Protein AF-A0A968A5D2-F1 (afdb_monomer_lite)

Foldseek 3Di:
DPPVLVVVLVVVVVVCVVVVVVPVVDDDCDDFLSQQQQAPLDDDDVSVVVVLVVVCVVVVNPVVVVVLVVVPDDVQRDAQDDPVVVVVCVVVVHDDPPSNRGDDDRHGDSQQDNSGRVSDD

Sequence (121 aa):
MSADLCQKKELLKSFYCVYSDWVRRFSLACRKGCAACCTQSVTMTSLEGEIILDFIKVQGREEWLRAELAESIPEKSRPLITTNQFAEACLNQLDVDSNAFGCWDFTPCIFLKENICSIYE

pLDDT: mean 88.23, std 9.45, range [53.88, 97.38]

Secondary structure (DSSP, 8-state):
--HHHHHHHHHHHHHHHHHHHHHTTS--S--TT-GGG-BTT----HHHHHHHHHHHHHTT-HHHHHHHHHH---GGG--SS-HHHHHHHHHTTPPPPGGGG-PPP-SBPTTEETTEETT--

Radius of gyration: 16.66 Å; chains: 1; bounding box: 36×39×38 Å

Structure (mmCIF, N/CA/C/O backbone):
data_AF-A0A968A5D2-F1
#
_entry.id   AF-A0A968A5D2-F1
#
loop_
_atom_site.group_PDB
_atom_site.id
_atom_site.type_symbol
_atom_site.label_atom_id
_atom_site.label_alt_id
_atom_site.label_comp_id
_atom_site.label_asym_id
_atom_site.label_entity_id
_atom_site.label_seq_id
_atom_site.pdbx_PDB_ins_code
_atom_site.Cartn_x
_atom_site.Cartn_y
_atom_site.Cartn_z
_atom_site.occupancy
_atom_site.B_iso_or_equiv
_atom_site.auth_seq_id
_atom_site.auth_comp_id
_atom_site.auth_asym_id
_atom_site.auth_atom_id
_atom_site.pdbx_PDB_model_num
ATOM 1 N N . MET A 1 1 ? -10.434 20.607 0.313 1.00 53.88 1 MET A N 1
ATOM 2 C CA . MET A 1 1 ? -10.040 19.553 -0.648 1.00 53.88 1 MET A CA 1
ATOM 3 C C . MET A 1 1 ? -10.188 20.119 -2.046 1.00 53.88 1 MET A C 1
ATOM 5 O O . MET A 1 1 ? -11.268 20.606 -2.355 1.00 53.88 1 MET A O 1
ATOM 9 N N . SER A 1 2 ? -9.126 20.147 -2.855 1.00 59.62 2 SER A N 1
ATOM 10 C CA . SER A 1 2 ? -9.266 20.504 -4.272 1.00 59.62 2 SER A CA 1
ATOM 11 C C . SER A 1 2 ? -10.166 19.465 -4.950 1.00 59.62 2 SER A 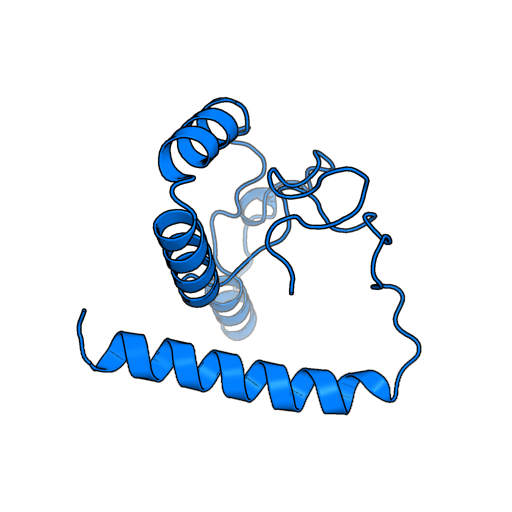C 1
ATOM 13 O O . SER A 1 2 ? -10.059 18.274 -4.655 1.00 59.62 2 SER A O 1
ATOM 15 N N . ALA A 1 3 ? -11.065 19.899 -5.837 1.00 68.25 3 ALA A N 1
ATOM 16 C CA . ALA A 1 3 ? -11.982 19.003 -6.554 1.00 68.25 3 ALA A CA 1
ATOM 17 C C . ALA A 1 3 ? -11.243 17.870 -7.305 1.00 68.25 3 ALA A C 1
ATOM 19 O O . ALA A 1 3 ? -11.762 16.764 -7.429 1.00 68.25 3 ALA A O 1
ATOM 20 N N . ASP A 1 4 ? -9.999 18.134 -7.711 1.00 87.62 4 ASP A N 1
ATOM 21 C CA . ASP A 1 4 ? -9.081 17.199 -8.366 1.00 87.62 4 ASP A CA 1
ATOM 22 C C . ASP A 1 4 ? -8.723 15.971 -7.503 1.00 87.62 4 ASP A C 1
ATOM 24 O O 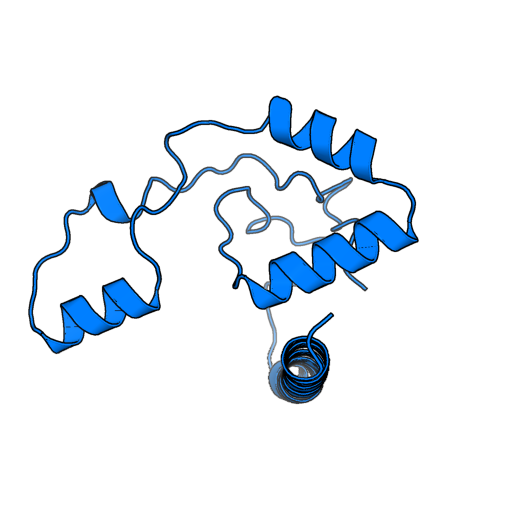. ASP A 1 4 ? -8.721 14.843 -7.993 1.00 87.62 4 ASP A O 1
ATOM 28 N N . LEU A 1 5 ? -8.474 16.140 -6.197 1.00 90.38 5 LEU A N 1
ATOM 29 C CA . LEU A 1 5 ? -8.060 15.014 -5.349 1.00 90.38 5 LEU A CA 1
ATOM 30 C C . LEU A 1 5 ? -9.210 14.028 -5.098 1.00 90.38 5 LEU A C 1
ATOM 32 O O . LEU A 1 5 ? -8.994 12.819 -5.129 1.00 90.38 5 LEU A O 1
ATOM 36 N N . CYS A 1 6 ? -10.434 14.526 -4.889 1.00 92.25 6 CYS A N 1
ATOM 37 C CA . CYS A 1 6 ? -11.611 13.663 -4.754 1.00 92.25 6 CYS A CA 1
ATOM 38 C C . CYS A 1 6 ? -11.833 12.831 -6.020 1.00 92.25 6 CYS A C 1
ATOM 40 O O . CYS A 1 6 ? -12.041 11.626 -5.930 1.00 92.25 6 CYS A O 1
ATOM 42 N N . GLN A 1 7 ? -11.727 13.456 -7.197 1.00 94.94 7 GLN A N 1
ATOM 43 C CA . GLN A 1 7 ? -11.857 12.756 -8.477 1.00 94.94 7 GLN A CA 1
ATOM 44 C C . GLN A 1 7 ? -10.791 11.667 -8.642 1.00 94.94 7 GLN A C 1
ATOM 46 O O . GLN A 1 7 ? -11.119 10.551 -9.039 1.00 94.94 7 GLN A O 1
ATOM 51 N N . LYS A 1 8 ? -9.535 11.952 -8.275 1.00 95.50 8 LYS A N 1
ATOM 52 C CA . LYS A 1 8 ? -8.454 10.954 -8.280 1.00 95.50 8 LYS A CA 1
ATOM 53 C C . LYS A 1 8 ? -8.763 9.767 -7.365 1.00 95.50 8 LYS A C 1
ATOM 55 O O . LYS A 1 8 ? -8.608 8.628 -7.801 1.00 95.50 8 LYS A O 1
ATOM 60 N N . LYS A 1 9 ? -9.237 10.010 -6.135 1.00 95.12 9 LYS A N 1
ATOM 61 C CA . LYS A 1 9 ? -9.613 8.941 -5.187 1.00 95.12 9 LYS A CA 1
ATOM 62 C C . LYS A 1 9 ? -10.725 8.051 -5.757 1.00 95.12 9 LYS A C 1
ATOM 64 O O . LYS A 1 9 ? -10.604 6.831 -5.713 1.00 95.12 9 LYS A O 1
ATOM 69 N N . GLU A 1 10 ? -11.766 8.641 -6.342 1.00 95.00 10 GLU A N 1
ATOM 70 C CA . GLU A 1 10 ? -12.871 7.885 -6.954 1.00 95.00 10 GLU A CA 1
ATOM 71 C C . GLU A 1 10 ? -12.442 7.094 -8.199 1.00 95.00 10 GLU A C 1
ATOM 73 O O . GLU A 1 10 ? -12.867 5.952 -8.401 1.00 95.00 10 GLU A O 1
ATOM 78 N N . LEU A 1 11 ? -11.539 7.654 -9.009 1.00 95.62 11 LEU A N 1
ATOM 79 C CA . LEU A 1 11 ? -10.957 6.938 -10.140 1.00 95.62 11 LEU A CA 1
ATOM 80 C C . LEU A 1 11 ? -10.130 5.729 -9.678 1.00 95.62 11 LEU A C 1
ATOM 82 O O . LEU A 1 11 ? -10.273 4.647 -10.245 1.00 95.62 11 LEU A O 1
ATOM 86 N N . LEU A 1 12 ? -9.309 5.885 -8.633 1.00 94.94 12 LEU A N 1
ATOM 87 C CA . LEU A 1 12 ? -8.524 4.781 -8.073 1.00 94.94 12 LEU A CA 1
ATOM 88 C C . LEU A 1 12 ? -9.425 3.662 -7.533 1.00 94.94 12 LEU A C 1
ATOM 90 O O . LEU A 1 12 ? -9.181 2.494 -7.825 1.00 94.94 12 LEU A O 1
ATOM 94 N N . LYS A 1 13 ? -10.504 4.005 -6.817 1.00 92.94 13 LYS A N 1
ATOM 95 C CA . LYS A 1 13 ? -11.502 3.017 -6.369 1.00 92.94 13 LYS A CA 1
ATOM 96 C C . LYS A 1 13 ? -12.104 2.255 -7.549 1.00 92.94 13 LYS A C 1
ATOM 98 O O . LYS A 1 13 ? -12.177 1.031 -7.518 1.00 92.94 13 LYS A O 1
ATOM 103 N N . SER A 1 14 ? -12.476 2.966 -8.614 1.00 95.44 14 SER A N 1
ATOM 104 C CA . SER A 1 14 ? -13.024 2.352 -9.830 1.00 95.44 14 SER A CA 1
ATOM 105 C C . SER A 1 14 ? -12.022 1.398 -10.490 1.00 95.44 14 SER A C 1
ATOM 107 O O . SER A 1 14 ? -12.392 0.299 -10.904 1.00 95.44 14 SER A O 1
ATOM 109 N N . PHE A 1 15 ? -10.743 1.781 -10.536 1.00 95.25 15 PHE A N 1
ATOM 110 C CA . PHE A 1 15 ? -9.665 0.921 -11.021 1.00 95.25 15 PHE A CA 1
ATOM 111 C C . PHE A 1 15 ? -9.523 -0.349 -10.171 1.00 95.25 15 PHE A C 1
ATOM 113 O O . PHE A 1 15 ? -9.437 -1.446 -10.724 1.00 95.25 15 PHE A O 1
ATOM 120 N N . TYR A 1 16 ? -9.569 -0.227 -8.842 1.00 93.12 16 TYR A N 1
ATOM 121 C CA . TYR A 1 16 ? -9.536 -1.379 -7.940 1.00 93.12 16 TYR A CA 1
ATOM 122 C C . TYR A 1 16 ? -10.737 -2.302 -8.092 1.00 93.12 16 TYR A C 1
ATOM 124 O O . TYR A 1 16 ? -10.535 -3.514 -8.088 1.00 93.12 16 TYR A O 1
ATOM 132 N N . CYS A 1 17 ? -11.945 -1.786 -8.328 1.00 94.31 17 CYS A N 1
ATOM 133 C CA . CYS A 1 17 ? -13.101 -2.631 -8.632 1.00 94.31 17 CYS A CA 1
ATOM 134 C C . CYS A 1 17 ? -12.848 -3.492 -9.881 1.00 94.31 17 CYS A C 1
ATOM 136 O O . CYS A 1 17 ? -12.916 -4.720 -9.801 1.00 94.31 17 CYS A O 1
ATOM 138 N N . VAL A 1 18 ? -12.454 -2.864 -10.997 1.00 96.56 18 VAL A N 1
ATOM 139 C CA . VAL A 1 18 ? -12.161 -3.559 -12.265 1.00 96.56 18 VAL A CA 1
ATOM 140 C C . VAL A 1 18 ? -11.028 -4.575 -12.100 1.00 96.56 18 VAL A C 1
ATOM 142 O O . VAL A 1 18 ? -11.136 -5.713 -12.563 1.00 96.56 18 VAL A O 1
ATOM 145 N N . TYR A 1 19 ? -9.947 -4.190 -11.419 1.00 94.62 19 TYR A N 1
ATOM 146 C CA . TYR A 1 19 ? -8.822 -5.084 -11.164 1.00 94.62 19 TYR A CA 1
ATOM 147 C C . TYR A 1 19 ? -9.225 -6.269 -10.278 1.00 94.62 19 TYR A C 1
ATOM 149 O O . TYR A 1 19 ? -8.838 -7.402 -10.563 1.00 94.62 19 TYR A O 1
ATOM 157 N N . SER A 1 20 ? -10.039 -6.039 -9.243 1.00 91.06 20 SER A N 1
ATOM 158 C CA . SER A 1 20 ? -10.511 -7.098 -8.348 1.00 91.06 20 SER A CA 1
ATOM 159 C C . SER A 1 20 ? -11.353 -8.140 -9.090 1.00 91.06 20 SER A C 1
ATOM 161 O O . SER A 1 20 ? -11.174 -9.339 -8.876 1.00 91.06 20 SER A O 1
ATOM 163 N N . ASP A 1 21 ? -12.210 -7.711 -10.018 1.00 94.62 21 ASP A N 1
ATOM 164 C CA . ASP A 1 21 ? -13.027 -8.615 -10.828 1.00 94.62 21 ASP A CA 1
ATOM 165 C C . ASP A 1 21 ? -12.170 -9.421 -11.802 1.00 94.62 21 ASP A C 1
ATOM 167 O O . ASP A 1 21 ? -12.354 -10.630 -11.966 1.00 94.62 21 ASP A O 1
ATOM 171 N N . TRP A 1 22 ? -11.184 -8.768 -12.417 1.00 96.00 22 TRP A N 1
ATOM 172 C CA . TRP A 1 22 ? -10.249 -9.430 -13.314 1.00 96.00 22 TRP A CA 1
ATOM 173 C C . TRP A 1 22 ? -9.397 -10.477 -12.586 1.00 96.00 22 TRP A C 1
ATOM 175 O O . TRP A 1 22 ? -9.249 -11.603 -13.072 1.00 96.00 22 TRP A O 1
ATOM 185 N N . VAL A 1 23 ? -8.875 -10.141 -11.402 1.00 94.19 23 VAL A N 1
ATOM 186 C CA . VAL A 1 23 ? -7.927 -10.995 -10.681 1.00 94.19 23 VAL A CA 1
ATOM 187 C C . VAL A 1 23 ? -8.586 -12.231 -10.051 1.00 94.19 23 VAL A C 1
ATOM 189 O O . VAL A 1 23 ? -7.926 -13.254 -9.878 1.00 94.19 23 VAL A O 1
ATOM 192 N N . ARG A 1 24 ? -9.904 -12.192 -9.785 1.00 92.06 24 ARG A N 1
ATOM 193 C CA . ARG A 1 24 ? -10.697 -13.339 -9.280 1.00 92.06 24 ARG A CA 1
ATOM 194 C C . ARG A 1 24 ? -10.628 -14.583 -10.169 1.00 92.06 24 ARG A C 1
ATOM 196 O O . ARG A 1 24 ? -10.959 -15.675 -9.720 1.00 92.06 24 ARG A O 1
ATOM 203 N N . ARG A 1 25 ? -10.205 -14.433 -11.425 1.00 95.38 25 ARG A N 1
ATOM 204 C CA . ARG A 1 25 ? -10.027 -15.534 -12.383 1.00 95.38 25 ARG A CA 1
ATOM 205 C C . ARG A 1 25 ? -8.785 -16.386 -12.101 1.00 95.38 25 ARG A C 1
ATOM 207 O O . ARG A 1 25 ? -8.631 -17.435 -12.721 1.00 95.38 25 ARG A O 1
ATOM 214 N N . PHE A 1 26 ? -7.908 -15.945 -11.199 1.00 94.56 26 PHE A N 1
ATOM 215 C CA . PHE A 1 26 ? -6.645 -16.602 -10.876 1.00 94.56 26 PHE A CA 1
ATOM 216 C C . PHE A 1 26 ? -6.628 -17.114 -9.431 1.00 94.56 26 PHE A C 1
ATOM 218 O O . PHE A 1 26 ? -7.212 -16.521 -8.526 1.00 94.56 26 PHE A O 1
ATOM 225 N N . SER A 1 27 ? -5.898 -18.204 -9.194 1.00 92.75 27 SER A N 1
ATOM 226 C CA . SER A 1 27 ? -5.627 -18.722 -7.851 1.00 92.75 27 SER A CA 1
ATOM 227 C C . SER A 1 27 ? -4.490 -17.930 -7.194 1.00 92.75 27 SER A C 1
ATOM 229 O O . SER A 1 27 ? -3.314 -18.259 -7.367 1.00 92.75 27 SER A O 1
ATOM 231 N N . LEU A 1 28 ? -4.828 -16.866 -6.466 1.00 90.50 28 LEU A N 1
ATOM 232 C CA . LEU A 1 28 ? -3.842 -16.004 -5.813 1.00 90.50 28 LEU A CA 1
ATOM 233 C C . LEU A 1 28 ? -3.330 -16.582 -4.490 1.00 90.50 28 LEU A C 1
ATOM 235 O O . LEU A 1 28 ? -4.081 -17.160 -3.704 1.00 90.50 28 LEU A O 1
ATOM 239 N N . ALA A 1 29 ? -2.045 -16.348 -4.206 1.00 90.25 29 ALA A N 1
ATOM 240 C CA . ALA A 1 29 ? -1.476 -16.607 -2.886 1.00 90.25 29 ALA A CA 1
ATOM 241 C C . ALA A 1 29 ? -2.076 -15.664 -1.829 1.00 90.25 29 ALA A C 1
ATOM 243 O O . ALA A 1 29 ? -2.472 -16.122 -0.754 1.00 90.25 29 ALA A O 1
ATOM 244 N N . CYS A 1 30 ? -2.188 -14.372 -2.167 1.00 87.75 30 CYS A N 1
ATOM 245 C CA . CYS A 1 30 ? -2.794 -13.356 -1.315 1.00 87.75 30 CYS A CA 1
ATOM 246 C C . CYS A 1 30 ? -4.293 -13.629 -1.144 1.00 87.75 30 CYS A C 1
ATOM 248 O O . CYS A 1 30 ? -5.060 -13.666 -2.104 1.00 87.75 30 CYS A O 1
ATOM 250 N N . ARG A 1 31 ? -4.686 -13.838 0.107 1.00 87.38 31 ARG A N 1
ATOM 251 C CA . ARG A 1 31 ? -6.056 -14.054 0.573 1.00 87.38 31 ARG A CA 1
ATOM 252 C C . ARG A 1 31 ? -6.128 -13.579 2.014 1.00 87.38 31 ARG A C 1
ATOM 254 O O . ARG A 1 31 ? -5.093 -13.472 2.673 1.00 87.38 31 ARG A O 1
ATOM 261 N N . LYS A 1 32 ? -7.332 -13.344 2.531 1.00 89.06 32 LYS A N 1
ATOM 262 C CA . LYS A 1 32 ? -7.521 -12.988 3.943 1.00 89.06 32 LYS A CA 1
ATOM 263 C C . LYS A 1 32 ? -6.764 -13.974 4.850 1.00 89.06 32 LYS A C 1
ATOM 265 O O . LYS A 1 32 ? -6.921 -15.185 4.702 1.00 89.06 32 LYS A O 1
ATOM 270 N N . GLY A 1 33 ? -5.912 -13.460 5.738 1.00 90.00 33 GLY A N 1
ATOM 271 C CA . GLY A 1 33 ? -5.059 -14.266 6.622 1.00 90.00 33 GLY A CA 1
ATOM 272 C C . GLY A 1 33 ? -3.681 -14.651 6.058 1.00 90.00 33 GLY A C 1
ATOM 273 O O . GLY A 1 33 ? -2.823 -15.096 6.817 1.00 90.00 33 GLY A O 1
ATOM 274 N N . CYS A 1 34 ? -3.419 -14.482 4.756 1.00 90.12 34 CYS A N 1
ATOM 275 C CA . CYS A 1 34 ? -2.093 -14.688 4.163 1.00 90.12 34 CYS A CA 1
ATOM 276 C C . CYS A 1 34 ? -1.213 -13.457 4.437 1.00 90.12 34 CYS A C 1
ATOM 278 O O . CYS A 1 34 ? -1.049 -12.589 3.592 1.00 90.12 34 CYS A O 1
ATOM 280 N N . ALA A 1 35 ? -0.672 -13.352 5.647 1.00 91.88 35 ALA A N 1
ATOM 281 C CA . ALA A 1 35 ? 0.084 -12.181 6.094 1.00 91.88 35 ALA A CA 1
ATOM 282 C C . ALA A 1 35 ? 1.561 -12.153 5.647 1.00 91.88 35 ALA A C 1
ATOM 284 O O . ALA A 1 35 ? 2.310 -11.276 6.065 1.00 91.88 35 ALA A O 1
ATOM 285 N N . ALA A 1 36 ? 1.995 -13.095 4.802 1.00 90.00 36 ALA A N 1
ATOM 286 C CA . ALA A 1 36 ? 3.409 -13.290 4.469 1.00 90.00 36 ALA A CA 1
ATOM 287 C C . ALA A 1 36 ? 4.072 -12.056 3.828 1.00 90.00 36 ALA A C 1
ATOM 289 O O . ALA A 1 36 ? 5.254 -11.818 4.049 1.00 90.00 36 ALA A O 1
ATOM 290 N N . CYS A 1 37 ? 3.317 -11.271 3.053 1.00 89.69 37 CYS A N 1
ATOM 291 C CA . CYS A 1 37 ? 3.810 -10.043 2.430 1.00 89.69 37 CYS A CA 1
ATOM 292 C C . CYS A 1 37 ? 3.395 -8.764 3.171 1.00 89.69 37 CYS A C 1
ATOM 294 O O . CYS A 1 37 ? 3.803 -7.689 2.755 1.00 89.69 37 CYS A O 1
ATOM 296 N N . CYS A 1 38 ? 2.585 -8.837 4.234 1.00 91.06 38 CYS A N 1
ATOM 297 C CA . CYS A 1 38 ? 2.027 -7.670 4.931 1.00 91.06 38 CYS A CA 1
ATOM 298 C C . CYS A 1 38 ? 3.020 -7.079 5.946 1.00 91.06 38 CYS A C 1
ATOM 300 O O . CYS A 1 38 ? 2.776 -7.082 7.155 1.00 91.06 38 CYS A O 1
ATOM 302 N N . THR A 1 39 ? 4.143 -6.574 5.444 1.00 90.62 39 THR A N 1
ATOM 303 C CA . THR A 1 39 ? 5.232 -6.002 6.245 1.00 90.62 39 THR A CA 1
ATOM 304 C C . THR A 1 39 ? 5.290 -4.481 6.099 1.00 90.62 39 THR A C 1
ATOM 306 O O . THR A 1 39 ? 4.530 -3.883 5.336 1.00 90.62 39 THR A O 1
ATOM 309 N N . GLN A 1 40 ? 6.195 -3.832 6.827 1.00 87.38 40 GLN A N 1
ATOM 310 C CA . GLN A 1 40 ? 6.445 -2.391 6.703 1.00 87.38 40 GLN A CA 1
ATOM 311 C C . GLN A 1 40 ? 7.183 -1.998 5.410 1.00 87.38 40 GLN A C 1
ATOM 313 O O . GLN A 1 40 ? 7.332 -0.811 5.138 1.00 87.38 40 GLN A O 1
ATOM 318 N N . SER A 1 41 ? 7.603 -2.969 4.591 1.00 86.69 41 SER A N 1
ATOM 319 C CA . SER A 1 41 ? 8.243 -2.730 3.289 1.00 86.69 41 SER A CA 1
ATOM 320 C C . SER A 1 41 ? 7.279 -2.715 2.105 1.00 86.69 41 SER A C 1
ATOM 322 O O . SER A 1 41 ? 7.707 -2.471 0.978 1.00 86.69 41 SER A O 1
ATOM 324 N N . VAL A 1 42 ? 5.983 -2.954 2.329 1.00 86.31 42 VAL A N 1
ATOM 325 C CA . VAL A 1 42 ? 4.981 -2.811 1.266 1.00 86.31 42 VAL A CA 1
ATOM 326 C C . VAL A 1 42 ? 4.859 -1.339 0.889 1.00 86.31 42 VAL A C 1
ATOM 328 O O . VAL A 1 42 ? 4.542 -0.491 1.723 1.00 86.31 42 VAL A O 1
ATOM 331 N N . THR A 1 43 ? 5.106 -1.034 -0.381 1.00 85.69 43 THR A N 1
ATOM 332 C CA . THR A 1 43 ? 4.972 0.317 -0.919 1.00 85.69 43 THR A CA 1
ATOM 333 C C . THR A 1 43 ? 3.513 0.625 -1.241 1.00 85.69 43 THR A C 1
ATOM 335 O O . THR A 1 43 ? 2.732 -0.252 -1.605 1.00 85.69 43 THR A O 1
ATOM 338 N N . MET A 1 44 ? 3.151 1.899 -1.117 1.00 88.62 44 MET A N 1
ATOM 339 C CA . MET A 1 44 ? 1.857 2.424 -1.542 1.00 88.62 44 MET A CA 1
ATOM 340 C C . MET A 1 44 ? 2.065 3.741 -2.285 1.00 88.62 44 MET A C 1
ATOM 342 O O . MET A 1 44 ? 3.050 4.453 -2.072 1.00 88.62 44 MET A O 1
ATOM 346 N N . THR A 1 45 ? 1.118 4.090 -3.140 1.00 88.75 45 THR A N 1
ATOM 347 C CA . THR A 1 45 ? 1.035 5.414 -3.748 1.00 88.75 45 THR A CA 1
ATOM 348 C C . THR A 1 45 ? 0.562 6.448 -2.726 1.00 88.75 45 THR A C 1
ATOM 350 O O . THR A 1 45 ? -0.147 6.139 -1.767 1.00 88.75 45 THR A O 1
ATOM 353 N N . SER A 1 46 ? 0.882 7.723 -2.957 1.00 89.75 46 SER A N 1
ATOM 354 C CA . SER A 1 46 ? 0.375 8.810 -2.107 1.00 89.75 46 SER A CA 1
ATOM 355 C C . SER A 1 46 ? -1.157 8.872 -2.090 1.00 89.75 46 SER A C 1
ATOM 357 O O . SER A 1 46 ? -1.743 9.253 -1.083 1.00 89.75 46 SER A O 1
ATOM 359 N N . LEU A 1 47 ? -1.817 8.470 -3.182 1.00 93.44 47 LEU A N 1
ATOM 360 C CA . LEU A 1 47 ? -3.275 8.473 -3.281 1.00 93.44 47 LEU A CA 1
ATOM 361 C C . LEU A 1 47 ? -3.923 7.398 -2.396 1.00 93.44 47 LEU A C 1
ATOM 363 O O . LEU A 1 47 ? -4.949 7.666 -1.777 1.00 93.44 47 LEU A O 1
ATOM 367 N N . GLU A 1 48 ? -3.312 6.216 -2.292 1.00 92.94 48 GLU A N 1
ATOM 368 C CA . GLU A 1 48 ? -3.726 5.189 -1.328 1.00 92.94 48 GLU A CA 1
ATOM 369 C C . GLU A 1 48 ? -3.524 5.666 0.109 1.00 92.94 48 GLU A C 1
ATOM 371 O O . GLU A 1 48 ? -4.436 5.543 0.923 1.00 92.94 48 GLU A O 1
ATOM 376 N N . GLY A 1 49 ? -2.379 6.288 0.407 1.00 92.94 49 GLY A N 1
ATOM 377 C CA . GLY A 1 49 ? -2.114 6.861 1.730 1.00 92.94 49 GLY A CA 1
ATOM 378 C C . GLY A 1 49 ? -3.160 7.901 2.145 1.00 92.94 49 GLY A C 1
ATOM 379 O O . GLY A 1 49 ? -3.627 7.900 3.280 1.00 92.94 49 GLY A O 1
ATOM 380 N N . GLU A 1 50 ? -3.601 8.738 1.208 1.00 94.81 50 GLU A N 1
ATOM 381 C CA . GLU A 1 50 ? -4.680 9.705 1.418 1.00 94.81 50 GLU A CA 1
ATOM 382 C C . GLU A 1 50 ? -6.050 9.050 1.681 1.00 94.81 50 GLU A C 1
ATOM 384 O O . GLU A 1 50 ? -6.860 9.598 2.427 1.00 94.81 50 GLU A O 1
ATOM 389 N N . ILE A 1 51 ? -6.333 7.888 1.085 1.00 94.75 51 ILE A N 1
ATOM 390 C CA . ILE A 1 51 ? -7.557 7.114 1.363 1.00 94.75 51 ILE A CA 1
ATOM 391 C C . ILE A 1 51 ? -7.483 6.487 2.760 1.00 94.75 51 ILE A C 1
ATOM 393 O O . ILE A 1 51 ? -8.444 6.575 3.523 1.00 94.75 51 ILE A O 1
ATOM 397 N N . ILE A 1 52 ? -6.333 5.910 3.120 1.00 94.25 52 ILE A N 1
ATOM 398 C CA . ILE A 1 52 ? -6.094 5.350 4.457 1.00 94.25 52 ILE A CA 1
ATOM 399 C C . ILE A 1 52 ? -6.233 6.446 5.518 1.00 94.25 52 ILE A C 1
ATOM 401 O O . ILE A 1 52 ? -6.889 6.243 6.536 1.00 94.25 52 ILE A O 1
ATOM 405 N N . LEU A 1 53 ? -5.667 7.630 5.277 1.00 94.50 53 LEU A N 1
ATOM 406 C CA . LEU A 1 53 ? -5.757 8.751 6.208 1.00 94.50 53 LEU A CA 1
ATOM 407 C C . LEU A 1 53 ? -7.200 9.247 6.385 1.00 94.50 53 LEU A C 1
ATOM 409 O O . LEU A 1 53 ? -7.599 9.538 7.513 1.00 94.50 53 LEU A O 1
ATOM 413 N N . ASP A 1 54 ? -7.987 9.328 5.307 1.00 94.44 54 ASP A N 1
ATOM 414 C CA . ASP A 1 54 ? -9.414 9.661 5.396 1.00 94.44 54 ASP A CA 1
ATOM 415 C C . ASP A 1 54 ? -10.170 8.630 6.242 1.00 94.44 54 ASP A C 1
ATOM 417 O O . ASP A 1 54 ? -10.925 9.010 7.136 1.00 94.44 54 ASP A O 1
ATOM 421 N N . PHE A 1 55 ? -9.921 7.335 6.018 1.00 94.25 55 PHE A N 1
ATOM 422 C CA . PHE A 1 55 ? -10.500 6.264 6.830 1.00 94.25 55 PHE A CA 1
ATOM 423 C C . PHE A 1 55 ? -10.140 6.427 8.313 1.00 94.25 55 PHE A C 1
ATOM 425 O O . PHE A 1 55 ? -11.019 6.398 9.170 1.00 94.25 55 PHE A O 1
ATOM 432 N N . ILE A 1 56 ? -8.864 6.663 8.629 1.00 95.56 56 ILE A N 1
ATOM 433 C CA . ILE A 1 56 ? -8.393 6.832 10.010 1.00 95.56 56 ILE A CA 1
ATOM 434 C C . ILE A 1 56 ? -9.066 8.020 10.703 1.00 95.56 56 ILE A C 1
ATOM 436 O O . ILE A 1 56 ? -9.485 7.878 11.853 1.00 95.56 56 ILE A O 1
ATOM 440 N N . LYS A 1 57 ? -9.228 9.150 10.002 1.00 95.94 57 LYS A N 1
ATOM 441 C CA . LYS A 1 57 ? -9.945 10.330 10.515 1.00 95.94 57 LYS A CA 1
ATOM 442 C C . LYS A 1 57 ? -11.418 10.038 10.777 1.00 95.94 57 LYS A C 1
ATOM 444 O O . LYS A 1 57 ? -11.941 10.387 11.829 1.00 95.94 57 LYS A O 1
ATOM 449 N N . VAL A 1 58 ? -12.093 9.363 9.844 1.00 95.50 58 VAL A N 1
ATOM 450 C CA . VAL A 1 58 ? -13.504 8.969 10.010 1.00 95.50 58 VAL A CA 1
ATOM 451 C C . VAL A 1 58 ? -13.684 8.039 11.215 1.00 95.50 58 VAL A C 1
ATOM 453 O O . VAL A 1 58 ? -14.693 8.126 11.909 1.00 95.50 58 VAL A O 1
ATOM 456 N N . GLN A 1 59 ? -12.702 7.179 11.493 1.00 94.75 59 GLN A N 1
ATOM 457 C CA . GLN A 1 59 ? -12.716 6.266 12.638 1.00 94.75 59 GLN A CA 1
ATOM 458 C C . GLN A 1 59 ? -12.231 6.899 13.957 1.00 94.75 59 GLN A C 1
ATOM 460 O O . GLN A 1 59 ? -12.271 6.222 14.985 1.00 94.75 59 GLN A O 1
ATOM 465 N N . GLY A 1 60 ? -11.751 8.150 13.953 1.00 95.94 60 GLY A N 1
ATOM 466 C CA . GLY A 1 60 ? -11.199 8.816 15.139 1.00 95.94 60 GLY A CA 1
ATOM 467 C C . GLY A 1 60 ? -9.934 8.145 15.695 1.00 95.94 60 GLY A C 1
ATOM 468 O O . GLY A 1 60 ? -9.750 8.079 16.911 1.00 95.94 60 GLY A O 1
ATOM 469 N N . ARG A 1 61 ? -9.100 7.555 14.825 1.00 95.44 61 ARG A N 1
ATOM 470 C CA . ARG A 1 61 ? -7.912 6.758 15.202 1.00 95.44 61 ARG A CA 1
ATOM 471 C C . ARG A 1 61 ? -6.584 7.484 14.966 1.00 95.44 61 ARG A C 1
ATOM 473 O O . ARG A 1 61 ? -5.539 6.839 14.900 1.00 95.44 61 ARG A O 1
ATOM 480 N N . GLU A 1 62 ? -6.592 8.805 14.825 1.00 95.88 62 GLU A N 1
ATOM 481 C CA . GLU A 1 62 ? -5.396 9.592 14.505 1.00 95.88 62 GLU A CA 1
ATOM 482 C C . GLU A 1 62 ? -4.304 9.464 15.571 1.00 95.88 62 GLU A C 1
ATOM 484 O O . GLU A 1 62 ? -3.130 9.327 15.230 1.00 95.88 62 GLU A O 1
ATOM 489 N N . GLU A 1 63 ? -4.682 9.475 16.851 1.00 95.81 63 GLU A N 1
ATOM 490 C CA . GLU A 1 63 ? -3.715 9.366 17.948 1.00 95.81 63 GLU A CA 1
ATOM 491 C C . GLU A 1 63 ? -3.111 7.961 18.038 1.00 95.81 63 GLU A C 1
ATOM 493 O O . GLU A 1 63 ? -1.908 7.811 18.236 1.00 95.81 63 GLU A O 1
ATOM 498 N N . TRP A 1 64 ? -3.920 6.927 17.789 1.00 93.44 64 TRP A N 1
ATOM 499 C CA . TRP A 1 64 ? -3.422 5.556 17.675 1.00 93.44 64 TRP A CA 1
ATOM 500 C C . TRP A 1 64 ? -2.412 5.425 16.528 1.00 93.44 64 TRP A C 1
ATOM 502 O O . TRP A 1 64 ? -1.327 4.884 16.725 1.00 93.44 64 TRP A O 1
ATOM 512 N N . LEU A 1 65 ? -2.726 5.977 15.349 1.00 92.94 65 LEU A N 1
ATOM 513 C CA . LEU A 1 65 ? -1.810 5.951 14.209 1.00 92.94 65 LEU A CA 1
ATOM 514 C C . LEU A 1 65 ? -0.503 6.693 14.526 1.00 92.94 65 LEU A C 1
ATOM 516 O O . LEU A 1 65 ? 0.571 6.224 14.161 1.00 92.94 65 LEU A O 1
ATOM 520 N N . ARG A 1 66 ? -0.581 7.840 15.215 1.00 92.62 66 ARG A N 1
ATOM 521 C CA . ARG A 1 66 ? 0.600 8.598 15.648 1.00 92.62 66 ARG A CA 1
ATOM 522 C C . ARG A 1 66 ? 1.495 7.768 16.567 1.00 92.62 66 ARG A C 1
ATOM 524 O O . ARG A 1 66 ? 2.708 7.788 16.373 1.00 92.62 66 ARG A O 1
ATOM 531 N N . ALA A 1 67 ? 0.910 7.061 17.532 1.00 91.88 67 ALA A N 1
ATOM 532 C CA . ALA A 1 67 ? 1.647 6.205 18.455 1.00 91.88 67 ALA A CA 1
ATOM 533 C C . ALA A 1 67 ? 2.344 5.044 17.725 1.00 91.88 67 ALA A C 1
ATOM 535 O O . ALA A 1 67 ? 3.554 4.888 17.857 1.00 91.88 67 ALA A O 1
ATOM 536 N N . GLU A 1 68 ? 1.621 4.303 16.879 1.00 88.75 68 GLU A N 1
ATOM 537 C CA . GLU A 1 68 ? 2.193 3.183 16.111 1.00 88.75 68 GLU A CA 1
ATOM 538 C C . GLU A 1 68 ? 3.333 3.657 15.192 1.00 88.75 68 GLU A C 1
ATOM 540 O O . GLU A 1 68 ? 4.387 3.029 15.132 1.00 88.75 68 GLU A O 1
ATOM 545 N N . LEU A 1 69 ? 3.169 4.810 14.529 1.00 86.81 69 LEU A N 1
ATOM 546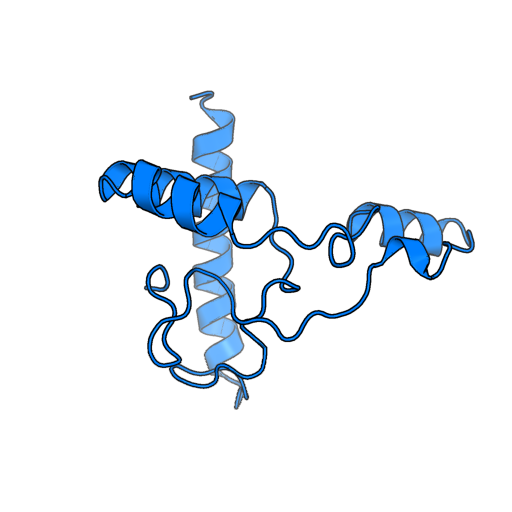 C CA . LEU A 1 69 ? 4.212 5.388 13.677 1.00 86.81 69 LEU A CA 1
ATOM 547 C C . LEU A 1 69 ? 5.435 5.880 14.456 1.00 86.81 69 LEU A C 1
ATOM 549 O O . LEU A 1 69 ? 6.515 5.929 13.881 1.00 86.81 69 LEU A O 1
ATOM 553 N N . ALA A 1 70 ? 5.303 6.276 15.722 1.00 85.69 70 ALA A N 1
ATOM 554 C CA . ALA A 1 70 ? 6.454 6.683 16.528 1.00 85.69 70 ALA A CA 1
ATOM 555 C C . ALA A 1 70 ? 7.342 5.483 16.901 1.00 85.69 70 ALA A C 1
ATOM 557 O O . ALA A 1 70 ? 8.559 5.625 17.005 1.00 85.69 70 ALA A O 1
ATOM 558 N N . GLU A 1 71 ? 6.742 4.302 17.060 1.00 77.38 71 GLU A N 1
ATOM 559 C CA . GLU A 1 71 ? 7.439 3.060 17.407 1.00 77.38 71 GLU A CA 1
ATOM 560 C C . GLU A 1 71 ? 8.001 2.325 16.175 1.00 77.38 71 GLU A C 1
ATOM 562 O O . GLU A 1 71 ? 8.944 1.544 16.291 1.00 77.38 71 GLU A O 1
ATOM 567 N N . SER A 1 72 ? 7.456 2.587 14.981 1.00 68.44 72 SER A N 1
ATOM 568 C CA . SER A 1 72 ? 7.681 1.779 13.777 1.00 68.44 72 SER A CA 1
ATOM 569 C C . SER A 1 72 ? 8.682 2.348 12.760 1.00 68.44 72 SER A C 1
ATOM 571 O O . SER A 1 72 ? 8.604 1.981 11.590 1.00 68.44 72 SER A O 1
ATOM 573 N N . ILE A 1 73 ? 9.579 3.279 13.112 1.00 61.12 73 ILE A N 1
ATOM 574 C CA . ILE A 1 73 ? 10.517 3.872 12.128 1.00 61.12 73 ILE A CA 1
ATOM 575 C C . ILE A 1 73 ? 11.939 3.338 12.324 1.00 61.12 73 ILE A C 1
ATOM 577 O O . ILE A 1 73 ? 12.767 3.998 12.953 1.00 61.12 73 ILE A O 1
ATOM 581 N N . PRO A 1 74 ? 12.298 2.199 11.715 1.00 59.22 74 PRO A N 1
ATOM 582 C CA . PRO A 1 74 ? 13.674 1.970 11.326 1.00 59.22 74 PRO A CA 1
ATOM 583 C C . PRO A 1 74 ? 13.967 2.781 10.053 1.00 59.22 74 PRO A C 1
ATOM 585 O O . PRO A 1 74 ? 13.391 2.535 8.997 1.00 59.22 74 PRO A O 1
ATOM 588 N N . GLU A 1 75 ? 14.905 3.733 10.121 1.00 61.47 75 GLU A N 1
ATOM 589 C CA . GLU A 1 75 ? 15.364 4.550 8.972 1.00 61.47 75 GLU A CA 1
ATOM 590 C C . GLU A 1 75 ? 15.806 3.720 7.746 1.00 61.47 75 GLU A C 1
ATOM 592 O O . GLU A 1 75 ? 15.879 4.238 6.636 1.00 61.47 75 GLU A O 1
ATOM 597 N N . LYS A 1 76 ? 16.096 2.427 7.931 1.00 59.94 76 LYS A N 1
ATOM 598 C CA . LYS A 1 76 ? 16.775 1.563 6.954 1.00 59.94 76 LYS A CA 1
ATOM 599 C C . LYS A 1 76 ? 15.871 0.930 5.886 1.00 59.94 76 LYS A C 1
ATOM 601 O O . LYS A 1 76 ? 16.400 0.400 4.911 1.00 59.94 76 LYS A O 1
ATOM 606 N N . SER A 1 77 ? 14.546 0.941 6.051 1.00 65.06 77 SER A N 1
ATOM 607 C CA . SER A 1 77 ? 13.623 0.224 5.150 1.00 65.06 77 SER A CA 1
ATOM 608 C C . SER A 1 77 ? 12.959 1.104 4.087 1.00 65.06 77 SER A C 1
ATOM 610 O O . SER A 1 77 ? 12.228 0.588 3.244 1.00 65.06 77 SER A O 1
ATOM 612 N N . ARG A 1 78 ? 13.197 2.424 4.098 1.00 75.12 78 ARG A N 1
ATOM 613 C CA . ARG A 1 78 ? 12.538 3.362 3.178 1.00 75.12 78 ARG A CA 1
ATOM 614 C C . ARG A 1 78 ? 13.312 3.492 1.861 1.00 75.12 78 ARG A C 1
ATOM 616 O O . ARG A 1 78 ? 14.457 3.942 1.895 1.00 75.12 78 ARG A O 1
ATOM 623 N N . PRO A 1 79 ? 12.695 3.176 0.707 1.00 81.00 79 PRO A N 1
ATOM 624 C CA . PRO A 1 79 ? 13.294 3.462 -0.590 1.00 81.00 79 PRO A CA 1
ATOM 625 C C . PRO A 1 79 ? 13.532 4.969 -0.754 1.00 81.00 79 PRO A C 1
ATOM 627 O O . PRO A 1 79 ? 12.668 5.782 -0.422 1.00 81.00 79 PRO A O 1
ATOM 630 N N . LEU A 1 80 ? 14.695 5.340 -1.287 1.00 86.81 80 LEU A N 1
ATOM 631 C CA . LEU A 1 80 ? 15.062 6.729 -1.593 1.00 86.81 80 LEU A CA 1
ATOM 632 C C . LEU A 1 80 ? 14.473 7.206 -2.923 1.00 86.81 80 LEU A C 1
ATOM 634 O O . LEU A 1 80 ? 14.385 8.408 -3.168 1.00 86.81 80 LEU A O 1
ATOM 638 N N . ILE A 1 81 ? 14.076 6.263 -3.776 1.00 88.38 81 ILE A N 1
ATOM 639 C CA . ILE A 1 81 ? 13.444 6.534 -5.060 1.00 88.38 81 ILE A CA 1
ATOM 640 C C . ILE A 1 81 ? 12.105 5.810 -5.164 1.00 88.38 81 ILE A C 1
ATOM 642 O O . ILE A 1 81 ? 11.897 4.725 -4.622 1.00 88.38 81 ILE A O 1
ATOM 646 N N . THR A 1 82 ? 11.185 6.419 -5.895 1.00 87.06 82 THR A N 1
ATOM 647 C CA . THR A 1 82 ? 9.900 5.813 -6.243 1.00 87.06 82 THR A CA 1
ATOM 648 C C . THR A 1 82 ? 10.063 4.786 -7.361 1.00 87.06 82 THR A C 1
ATOM 650 O O . THR A 1 82 ? 11.011 4.836 -8.146 1.00 87.06 82 THR A O 1
ATOM 653 N N . THR A 1 83 ? 9.075 3.904 -7.514 1.00 86.06 83 THR A N 1
ATOM 654 C CA . THR A 1 83 ? 8.998 2.970 -8.649 1.00 86.06 83 THR A CA 1
ATOM 655 C C . THR A 1 83 ? 9.090 3.682 -10.002 1.00 86.06 83 THR A C 1
ATOM 657 O O . THR A 1 83 ? 9.732 3.173 -10.915 1.00 86.06 83 THR A O 1
ATOM 660 N N . ASN A 1 84 ? 8.503 4.876 -10.131 1.00 90.00 84 ASN A N 1
ATOM 661 C CA . ASN A 1 84 ? 8.534 5.632 -11.385 1.00 90.00 84 ASN A CA 1
ATOM 662 C C . ASN A 1 84 ? 9.907 6.255 -11.659 1.00 90.00 84 ASN A C 1
ATOM 664 O O . ASN A 1 84 ? 10.353 6.235 -12.800 1.00 90.00 84 ASN A O 1
ATOM 668 N N . GLN A 1 85 ? 10.599 6.749 -10.629 1.00 91.88 85 GLN A N 1
ATOM 669 C CA . GLN A 1 85 ? 11.983 7.222 -10.766 1.00 91.88 85 GLN A CA 1
ATOM 670 C C . GLN A 1 85 ? 12.932 6.072 -11.117 1.00 91.88 85 GLN A C 1
ATOM 672 O O . GLN A 1 85 ? 13.831 6.240 -11.935 1.00 91.88 85 GLN A O 1
ATOM 677 N N . PHE A 1 86 ? 12.705 4.884 -10.550 1.00 91.44 86 PHE A N 1
ATOM 678 C CA . PHE A 1 86 ? 13.447 3.692 -10.948 1.00 91.44 86 PHE A CA 1
ATOM 679 C C . PHE A 1 86 ? 13.187 3.326 -12.416 1.00 91.44 86 PHE A C 1
ATOM 681 O O . PHE A 1 86 ? 14.131 3.117 -13.172 1.00 91.44 86 PHE A O 1
ATOM 688 N N . ALA A 1 87 ? 11.922 3.314 -12.847 1.00 92.62 87 ALA A N 1
ATOM 689 C CA . ALA A 1 87 ? 11.569 3.056 -14.241 1.00 92.62 87 ALA A CA 1
ATOM 690 C C . ALA A 1 87 ? 12.204 4.082 -15.200 1.00 92.62 87 ALA A C 1
ATOM 692 O O . ALA A 1 87 ? 12.721 3.702 -16.249 1.00 92.62 87 ALA A O 1
ATOM 693 N N . GLU A 1 88 ? 12.219 5.365 -14.830 1.00 95.81 88 GLU A N 1
ATOM 694 C CA . GLU A 1 88 ? 12.901 6.425 -15.577 1.00 95.81 88 GLU A CA 1
ATOM 695 C C . GLU A 1 88 ? 14.412 6.173 -15.682 1.00 95.81 88 GLU A C 1
ATOM 697 O O . GLU A 1 88 ? 14.974 6.295 -16.771 1.00 95.81 88 GLU A O 1
ATOM 702 N N . ALA A 1 89 ? 15.074 5.767 -14.595 1.00 94.75 89 ALA A N 1
ATOM 703 C CA . ALA A 1 89 ? 16.492 5.412 -14.626 1.00 94.75 89 ALA A CA 1
ATOM 704 C C . ALA A 1 89 ? 16.763 4.235 -15.579 1.00 94.75 89 ALA A C 1
ATOM 706 O O . ALA A 1 89 ? 17.667 4.321 -16.409 1.00 94.75 89 ALA A O 1
ATOM 707 N N . CYS A 1 90 ? 15.929 3.188 -15.549 1.00 93.94 90 CYS A N 1
ATOM 708 C CA . CYS A 1 90 ? 16.037 2.061 -16.480 1.00 93.94 90 CYS A CA 1
ATOM 709 C C . CYS A 1 90 ? 15.886 2.491 -17.946 1.00 93.94 90 CYS A C 1
ATOM 711 O O . CYS A 1 90 ? 16.667 2.064 -18.794 1.00 93.94 90 CYS A O 1
ATOM 713 N N . LEU A 1 91 ? 14.906 3.348 -18.252 1.00 96.94 91 LEU A N 1
ATOM 714 C CA . LEU A 1 91 ? 14.688 3.862 -19.611 1.00 96.94 91 LEU A CA 1
ATOM 715 C C . LEU A 1 91 ? 15.877 4.687 -20.115 1.00 96.94 91 LEU A C 1
ATOM 717 O O . LEU A 1 91 ? 16.205 4.631 -21.299 1.00 96.94 91 LEU A O 1
ATOM 721 N N . ASN A 1 92 ? 16.541 5.408 -19.212 1.00 97.38 92 ASN A N 1
ATOM 722 C CA . ASN A 1 92 ? 17.732 6.199 -19.507 1.00 97.38 92 ASN A CA 1
ATOM 723 C C . ASN A 1 92 ? 19.046 5.405 -19.385 1.00 97.38 92 ASN A C 1
ATOM 725 O O . ASN A 1 92 ? 20.113 5.994 -19.534 1.00 97.38 92 ASN A O 1
ATOM 729 N N . GLN A 1 93 ? 18.983 4.089 -19.137 1.00 96.06 93 GLN A N 1
ATOM 730 C CA . GLN A 1 93 ? 20.151 3.213 -18.950 1.00 96.06 93 GLN A CA 1
ATOM 731 C C . GLN A 1 93 ? 21.101 3.716 -17.848 1.00 96.06 93 GLN A C 1
ATOM 733 O O . GLN A 1 93 ? 22.321 3.607 -17.955 1.00 96.06 93 GLN A O 1
ATOM 738 N N . LEU A 1 94 ? 20.526 4.298 -16.796 1.00 94.88 94 LEU A N 1
ATOM 739 C CA . LEU A 1 94 ? 21.247 4.765 -15.623 1.00 94.88 94 LEU A CA 1
ATOM 740 C C . LEU A 1 94 ? 21.282 3.666 -14.565 1.00 94.88 94 LEU A C 1
ATOM 742 O O . LEU A 1 94 ? 20.240 3.129 -14.182 1.00 94.88 94 LEU A O 1
ATOM 746 N N . ASP A 1 95 ? 22.477 3.386 -14.052 1.00 90.50 95 ASP A N 1
ATOM 747 C CA . ASP A 1 95 ? 22.635 2.541 -12.875 1.00 90.50 95 ASP A CA 1
ATOM 748 C C . ASP A 1 95 ? 22.159 3.290 -11.628 1.00 90.50 95 ASP A C 1
ATOM 750 O O . ASP A 1 95 ? 22.578 4.413 -11.337 1.00 90.50 95 ASP A O 1
ATOM 754 N N . VAL A 1 96 ? 21.276 2.642 -10.876 1.00 88.62 96 VAL A N 1
ATOM 755 C CA . VAL A 1 96 ? 20.795 3.123 -9.583 1.00 88.62 96 VAL A CA 1
ATOM 756 C C . VAL A 1 96 ? 21.558 2.392 -8.490 1.00 88.62 96 VAL A C 1
ATOM 758 O O . VAL A 1 96 ? 21.677 1.167 -8.533 1.00 88.62 96 VAL A O 1
ATOM 761 N N . ASP A 1 97 ? 22.044 3.126 -7.487 1.00 86.81 97 ASP A N 1
ATOM 762 C CA . ASP A 1 97 ? 22.654 2.508 -6.309 1.00 86.81 97 ASP A CA 1
ATOM 763 C C . ASP A 1 97 ? 21.676 1.506 -5.675 1.00 86.81 97 ASP A C 1
ATOM 765 O O . ASP A 1 97 ? 20.546 1.847 -5.330 1.00 86.81 97 ASP A O 1
ATOM 769 N N . SER A 1 98 ? 22.134 0.271 -5.477 1.00 78.19 98 SER A N 1
ATOM 770 C CA . SER A 1 98 ? 21.409 -0.779 -4.756 1.00 78.19 98 SER A CA 1
ATOM 771 C C . SER A 1 98 ? 20.879 -0.342 -3.381 1.00 78.19 98 SER A C 1
ATOM 773 O O . SER A 1 98 ? 19.835 -0.821 -2.944 1.00 78.19 98 SER A O 1
ATOM 775 N N . ASN A 1 99 ? 21.538 0.611 -2.714 1.00 81.25 99 ASN A N 1
ATOM 776 C CA . ASN A 1 99 ? 21.079 1.155 -1.437 1.00 81.25 99 ASN A CA 1
ATOM 777 C C . ASN A 1 99 ? 19.825 2.037 -1.577 1.00 81.25 99 ASN A C 1
ATOM 779 O O . ASN A 1 99 ? 19.112 2.244 -0.596 1.00 81.25 99 ASN A O 1
ATOM 783 N N . ALA A 1 100 ? 19.516 2.536 -2.780 1.00 82.12 100 ALA A N 1
ATOM 784 C CA . ALA A 1 100 ? 18.360 3.396 -3.028 1.00 82.12 100 ALA A CA 1
ATOM 785 C C . ALA A 1 100 ? 17.016 2.663 -2.890 1.00 82.12 100 ALA A C 1
ATOM 787 O O . ALA A 1 100 ? 15.982 3.312 -2.738 1.00 82.12 100 ALA A O 1
ATOM 788 N N . PHE A 1 101 ? 17.014 1.328 -2.913 1.00 76.12 101 PHE A N 1
ATOM 789 C CA . PHE A 1 101 ? 15.802 0.514 -2.787 1.00 76.12 101 PHE A CA 1
ATOM 790 C C . PHE A 1 101 ? 15.421 0.205 -1.333 1.00 76.12 101 PHE A C 1
ATOM 792 O O . PHE A 1 101 ? 14.312 -0.264 -1.087 1.00 76.12 101 PHE A O 1
ATOM 799 N N . GLY A 1 102 ? 16.309 0.485 -0.372 1.00 77.19 102 GLY A N 1
ATOM 800 C CA . GLY A 1 102 ? 16.167 0.010 1.004 1.00 77.19 102 GLY A CA 1
ATOM 801 C C . GLY A 1 102 ? 16.320 -1.514 1.120 1.00 77.19 102 GLY A C 1
ATOM 802 O O . GLY A 1 102 ? 16.439 -2.234 0.128 1.00 77.19 102 GLY A O 1
ATOM 803 N N . CYS A 1 103 ? 16.338 -2.024 2.352 1.00 79.19 103 CYS A N 1
ATOM 804 C CA . CYS A 1 103 ? 16.275 -3.465 2.612 1.00 79.19 103 CYS A CA 1
ATOM 805 C C . CYS A 1 103 ? 14.834 -3.877 2.934 1.00 79.19 103 CYS A C 1
ATOM 807 O O . CYS A 1 103 ? 14.112 -3.125 3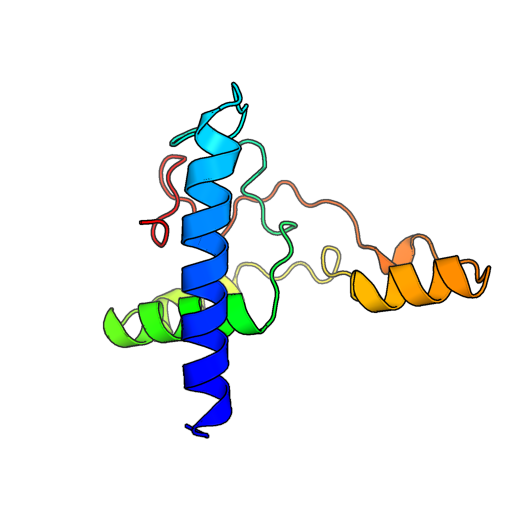.594 1.00 79.19 103 CYS A O 1
ATOM 809 N N . TRP A 1 104 ? 14.431 -5.079 2.508 1.00 80.81 104 TRP A N 1
ATOM 810 C CA . TRP A 1 104 ? 13.133 -5.624 2.890 1.00 80.81 104 TRP A CA 1
ATOM 811 C C . TRP A 1 104 ? 13.107 -5.930 4.389 1.00 80.81 104 TRP A C 1
ATOM 813 O O . TRP A 1 104 ? 13.850 -6.773 4.891 1.00 80.81 104 TRP A O 1
ATOM 823 N N . ASP A 1 105 ? 12.216 -5.248 5.090 1.00 84.25 105 ASP A N 1
ATOM 824 C CA . ASP A 1 105 ? 11.917 -5.424 6.495 1.00 84.25 1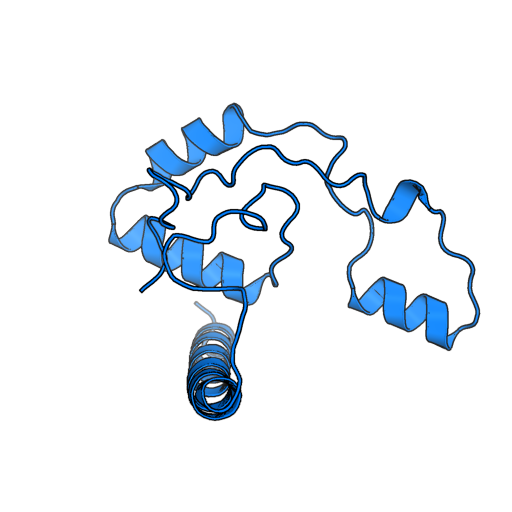05 ASP A CA 1
ATOM 825 C C . ASP A 1 105 ? 10.699 -6.344 6.636 1.00 84.25 105 ASP A C 1
ATOM 827 O O . ASP A 1 105 ? 9.625 -6.100 6.073 1.00 84.25 105 ASP A O 1
ATOM 831 N N . PHE A 1 106 ? 10.877 -7.430 7.387 1.00 86.81 106 PHE A N 1
ATOM 832 C CA . PHE A 1 106 ? 9.822 -8.397 7.684 1.00 86.81 106 PHE A CA 1
ATOM 833 C C . PHE A 1 106 ? 8.975 -8.013 8.900 1.00 86.81 106 PHE A C 1
ATOM 835 O O . PHE A 1 106 ? 8.050 -8.746 9.252 1.00 86.81 106 PHE A O 1
ATOM 842 N N . THR A 1 107 ? 9.252 -6.867 9.527 1.00 88.44 107 THR A N 1
ATOM 843 C CA . THR A 1 107 ? 8.423 -6.315 10.596 1.00 88.44 107 THR A CA 1
ATOM 844 C C . THR A 1 107 ? 6.982 -6.170 10.095 1.00 88.44 107 THR A C 1
ATOM 846 O O . THR A 1 107 ? 6.763 -5.575 9.034 1.00 88.44 107 THR A O 1
ATOM 849 N N . PRO A 1 108 ? 5.985 -6.714 10.815 1.00 90.69 108 PRO A N 1
ATOM 850 C CA . PRO A 1 108 ? 4.587 -6.618 10.420 1.00 90.69 108 PRO A CA 1
ATOM 851 C C . PRO A 1 108 ? 4.123 -5.175 10.207 1.00 90.69 108 PRO A C 1
ATOM 853 O O . PRO A 1 108 ? 4.512 -4.258 10.935 1.00 90.69 108 PRO A O 1
ATOM 856 N N . CYS A 1 109 ? 3.252 -4.978 9.218 1.00 90.88 109 CYS A N 1
ATOM 857 C CA . CYS A 1 109 ? 2.576 -3.702 9.011 1.00 90.88 109 CYS A CA 1
ATOM 858 C C . CYS A 1 109 ? 1.788 -3.298 10.272 1.00 90.88 109 CYS A C 1
ATOM 860 O O . CYS A 1 109 ? 1.104 -4.132 10.862 1.00 90.88 109 CYS A O 1
ATOM 862 N N . ILE A 1 110 ? 1.809 -2.011 10.637 1.00 91.62 110 ILE A N 1
ATOM 863 C CA . ILE A 1 110 ? 1.101 -1.468 11.816 1.00 91.62 110 ILE A CA 1
ATOM 864 C C . ILE A 1 110 ? -0.415 -1.740 11.801 1.00 91.62 110 ILE A C 1
ATOM 866 O O . ILE A 1 110 ? -1.062 -1.844 12.844 1.00 91.62 110 ILE A O 1
ATOM 870 N N . PHE A 1 111 ? -0.994 -1.909 10.610 1.00 92.44 111 PHE A N 1
ATOM 871 C CA . PHE A 1 111 ? -2.412 -2.216 10.445 1.00 92.44 111 PHE A CA 1
ATOM 872 C C . PHE A 1 111 ? -2.732 -3.711 10.567 1.00 92.44 111 PHE A C 1
ATOM 874 O O . PHE A 1 111 ? -3.911 -4.063 10.633 1.00 92.44 111 PHE A O 1
ATOM 881 N N . LEU A 1 112 ? -1.735 -4.597 10.579 1.00 93.38 112 LEU A N 1
ATOM 882 C CA . LEU A 1 112 ? -1.938 -6.040 10.636 1.00 93.38 112 LEU A CA 1
ATOM 883 C C . LEU A 1 112 ? -2.179 -6.487 12.084 1.00 93.38 112 LEU A C 1
ATOM 885 O O . LEU A 1 112 ? -1.284 -6.413 12.923 1.00 93.38 112 LEU A O 1
ATOM 889 N N . LYS A 1 113 ? -3.377 -7.000 12.376 1.00 91.31 113 LYS A N 1
ATOM 890 C CA . LYS A 1 113 ? -3.731 -7.582 13.679 1.00 91.31 113 LYS A CA 1
ATOM 891 C C . LYS A 1 113 ? -4.269 -8.995 13.445 1.00 91.31 113 LYS A C 1
ATOM 893 O O . LYS A 1 113 ? -5.119 -9.198 12.586 1.00 91.31 113 LYS A O 1
ATOM 898 N N . GLU A 1 114 ? -3.721 -9.986 14.149 1.00 92.25 114 GLU A N 1
ATOM 899 C CA . GLU A 1 114 ? -4.101 -11.406 13.994 1.00 92.25 114 GLU A CA 1
ATOM 900 C C . GLU A 1 114 ? -4.077 -11.900 12.528 1.00 92.25 114 GLU A C 1
ATOM 902 O O . GLU A 1 114 ? -4.961 -12.620 12.071 1.00 92.25 114 GLU A O 1
ATOM 907 N N . ASN A 1 115 ? -3.056 -11.495 11.760 1.00 92.50 115 ASN A N 1
ATOM 908 C CA . ASN A 1 115 ? -2.909 -11.782 10.322 1.00 92.50 115 ASN A CA 1
ATOM 909 C C . ASN A 1 115 ? -4.013 -11.202 9.413 1.00 92.50 115 ASN A C 1
ATOM 911 O O . ASN A 1 115 ? -4.099 -11.559 8.236 1.00 92.50 115 ASN A O 1
ATOM 915 N N . ILE A 1 116 ? -4.837 -10.286 9.922 1.00 92.94 116 ILE A N 1
ATOM 916 C CA . ILE A 1 116 ? -5.879 -9.587 9.170 1.00 92.94 116 ILE A CA 1
ATOM 917 C C . ILE A 1 116 ? -5.578 -8.087 9.193 1.00 92.94 116 ILE A C 1
ATOM 919 O O . ILE A 1 116 ? -5.253 -7.502 10.224 1.00 92.94 116 ILE A O 1
ATOM 923 N N . CYS A 1 117 ? -5.649 -7.448 8.028 1.00 91.50 117 CYS A N 1
ATOM 924 C CA . CYS A 1 117 ? -5.462 -6.009 7.935 1.00 91.50 117 CYS A CA 1
ATOM 925 C C . CYS A 1 117 ? -6.694 -5.289 8.506 1.00 91.50 117 CYS A C 1
ATOM 927 O O . CYS A 1 117 ? -7.809 -5.500 8.041 1.00 91.50 117 CYS A O 1
ATOM 929 N N . SER A 1 118 ? -6.488 -4.441 9.513 1.00 91.06 118 SER A N 1
ATOM 930 C CA . SER A 1 118 ? -7.551 -3.730 10.243 1.00 91.06 118 SER A CA 1
ATOM 931 C C . SER A 1 118 ? -8.199 -2.572 9.474 1.00 91.06 118 SER A C 1
ATOM 933 O O . SER A 1 118 ? -9.177 -2.001 9.956 1.00 91.06 118 SER A O 1
ATOM 935 N N . ILE A 1 119 ? -7.653 -2.228 8.305 1.00 88.75 119 ILE A N 1
ATOM 936 C CA . ILE A 1 119 ? -8.143 -1.170 7.405 1.00 88.75 119 ILE A CA 1
ATOM 937 C C . ILE A 1 119 ? -8.561 -1.711 6.031 1.00 88.75 119 ILE A C 1
ATOM 939 O O . ILE A 1 119 ? -8.880 -0.935 5.137 1.00 88.75 119 ILE A O 1
ATOM 943 N N . TYR A 1 120 ? -8.485 -3.029 5.837 1.00 72.38 120 TYR A N 1
ATOM 944 C CA . TYR A 1 120 ? -8.894 -3.679 4.598 1.00 72.38 120 TYR A CA 1
ATOM 945 C C . TYR A 1 120 ? -10.380 -4.028 4.681 1.00 72.38 120 TYR A C 1
ATOM 947 O O . TYR A 1 120 ? -10.81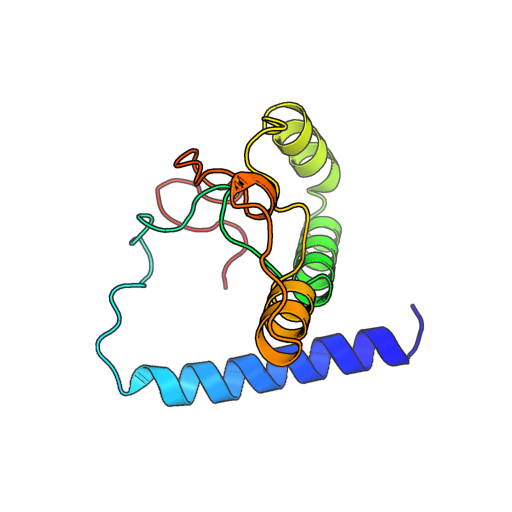8 -4.592 5.687 1.00 72.38 120 TYR A O 1
ATOM 955 N N . GLU A 1 121 ? -11.125 -3.684 3.633 1.00 59.88 121 GLU A N 1
ATOM 956 C CA . GLU A 1 121 ? -12.557 -3.974 3.474 1.00 59.88 121 GLU A CA 1
ATOM 957 C C . GLU A 1 121 ? -12.788 -5.359 2.849 1.00 59.88 121 GLU A C 1
ATOM 959 O O . GLU A 1 121 ? -12.103 -5.699 1.855 1.00 59.88 121 GLU A O 1
#